Protein AF-A0A5P0JB73-F1 (afdb_monomer)

Structure (mmCIF, N/CA/C/O backbone):
data_AF-A0A5P0JB73-F1
#
_entry.id   AF-A0A5P0JB73-F1
#
loop_
_atom_site.group_PDB
_atom_site.id
_atom_site.type_symbol
_atom_site.label_atom_id
_atom_site.label_alt_id
_atom_site.label_comp_id
_atom_site.label_asym_id
_atom_site.label_entity_id
_atom_site.label_seq_id
_atom_site.pdbx_PDB_ins_code
_atom_site.Cartn_x
_atom_site.Cartn_y
_atom_site.Cartn_z
_atom_site.occupancy
_atom_site.B_iso_or_equiv
_atom_site.auth_seq_id
_atom_site.auth_comp_id
_atom_site.auth_asym_id
_atom_site.auth_atom_id
_atom_site.pdbx_PDB_model_num
ATOM 1 N N . LEU A 1 1 ? -25.262 -27.411 17.913 1.00 50.22 1 LEU A N 1
ATOM 2 C CA . LEU A 1 1 ? -25.757 -27.239 16.527 1.00 50.22 1 LEU A CA 1
ATOM 3 C C . LEU A 1 1 ? -25.374 -28.477 15.727 1.00 50.22 1 LEU A C 1
ATOM 5 O O . LEU A 1 1 ? -24.235 -28.589 15.302 1.00 50.22 1 LEU A O 1
ATOM 9 N N . GLN A 1 2 ? -26.287 -29.441 15.617 1.00 50.28 2 GLN A N 1
ATOM 10 C CA . GLN A 1 2 ? -26.074 -30.705 14.909 1.00 50.28 2 GLN A CA 1
ATOM 11 C C . GLN A 1 2 ? -26.698 -30.536 13.519 1.00 50.28 2 GLN A C 1
ATOM 13 O O . GLN A 1 2 ? -27.914 -30.430 13.383 1.00 50.28 2 GLN A O 1
ATOM 18 N N . GLN A 1 3 ? -25.844 -30.319 12.521 1.00 57.41 3 GLN A N 1
ATOM 19 C CA . GLN A 1 3 ? -26.221 -29.867 11.181 1.00 57.41 3 GLN A CA 1
ATOM 20 C C . GLN A 1 3 ? -26.982 -30.955 10.409 1.00 57.41 3 GLN A C 1
ATOM 22 O O . GLN A 1 3 ? -26.533 -32.092 10.380 1.00 57.41 3 GLN A O 1
ATOM 27 N N . MET A 1 4 ? -28.121 -30.566 9.817 1.00 54.75 4 MET A N 1
ATOM 28 C CA . MET A 1 4 ? -28.746 -30.923 8.518 1.00 54.75 4 MET A CA 1
ATOM 29 C C . MET A 1 4 ? -28.567 -32.312 7.852 1.00 54.75 4 MET A C 1
ATOM 31 O O . MET A 1 4 ? -29.010 -32.480 6.721 1.00 54.75 4 MET A O 1
ATOM 35 N N . VAL A 1 5 ? -28.008 -33.334 8.497 1.00 57.97 5 VAL A N 1
ATOM 36 C CA . VAL A 1 5 ? -27.792 -34.661 7.879 1.00 57.97 5 VAL A CA 1
ATOM 37 C C . VAL A 1 5 ? -29.084 -35.498 7.811 1.00 57.97 5 VAL A C 1
ATOM 39 O O . VAL A 1 5 ? -29.159 -36.457 7.053 1.00 57.97 5 VAL A O 1
ATOM 42 N N . TYR A 1 6 ? -30.137 -35.118 8.542 1.00 55.09 6 TYR A N 1
ATOM 43 C CA . TYR A 1 6 ? -31.377 -35.904 8.654 1.00 55.09 6 TYR A CA 1
ATOM 44 C C . TYR A 1 6 ? -32.419 -35.664 7.548 1.00 55.09 6 TYR A C 1
ATOM 46 O O . TYR A 1 6 ? -33.431 -36.356 7.529 1.00 55.09 6 TYR A O 1
ATOM 54 N N . ASN A 1 7 ? -32.188 -34.719 6.630 1.00 57.50 7 ASN A N 1
ATOM 55 C CA . ASN A 1 7 ? -33.160 -34.340 5.593 1.00 57.50 7 ASN A CA 1
ATOM 56 C C . ASN A 1 7 ? -32.673 -34.653 4.170 1.00 57.50 7 ASN A C 1
ATOM 58 O O . ASN A 1 7 ? -33.026 -33.938 3.233 1.00 57.50 7 ASN A O 1
ATOM 62 N N . LEU A 1 8 ? -31.840 -35.682 3.987 1.00 59.84 8 LEU A N 1
ATOM 63 C CA . LEU A 1 8 ? -31.575 -36.178 2.639 1.00 59.84 8 LEU A CA 1
ATOM 64 C C . LEU A 1 8 ? -32.682 -37.163 2.229 1.00 59.84 8 LEU A C 1
ATOM 66 O O . LEU A 1 8 ? -33.011 -38.058 3.009 1.00 59.84 8 LEU A O 1
ATOM 70 N N . PRO A 1 9 ? -33.265 -37.007 1.027 1.00 60.25 9 PRO A N 1
ATOM 71 C CA . PRO A 1 9 ? -34.213 -37.966 0.475 1.00 60.25 9 PRO A CA 1
ATOM 72 C C . PRO A 1 9 ? -33.630 -39.391 0.482 1.00 60.25 9 PRO A C 1
ATOM 74 O O . PRO A 1 9 ? -32.430 -39.550 0.242 1.00 60.25 9 PRO A O 1
ATOM 77 N N . PRO A 1 10 ? -34.457 -40.428 0.712 1.00 60.25 10 PRO A N 1
ATOM 78 C CA . PRO A 1 10 ? -34.006 -41.816 0.860 1.00 60.25 10 PRO A CA 1
ATOM 79 C C . PRO A 1 10 ? -33.315 -42.398 -0.387 1.00 60.25 10 PRO A C 1
ATOM 81 O O . PRO A 1 10 ? -32.671 -43.439 -0.284 1.00 60.25 10 PRO A O 1
ATOM 84 N N . ASP A 1 11 ? -33.3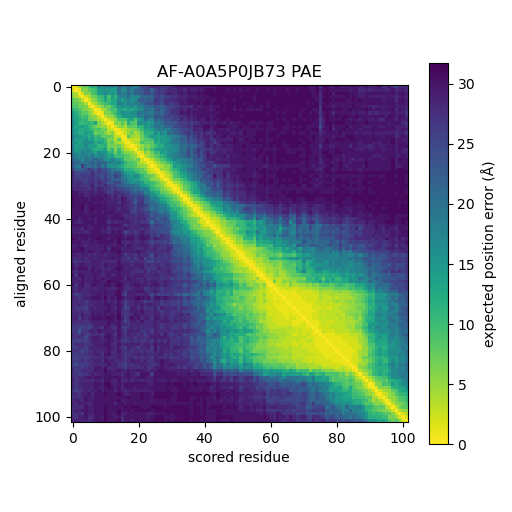93 -41.713 -1.533 1.00 57.44 11 ASP A N 1
ATOM 85 C CA . ASP A 1 11 ? -32.726 -42.091 -2.787 1.00 57.44 11 ASP A CA 1
ATOM 86 C C . ASP A 1 11 ? -31.223 -41.759 -2.826 1.00 57.44 11 ASP A C 1
ATOM 88 O O . ASP A 1 11 ? -30.529 -42.140 -3.768 1.00 57.44 11 ASP A O 1
ATOM 92 N N . ILE A 1 12 ? -30.684 -41.066 -1.816 1.00 60.75 12 ILE A N 1
ATOM 93 C CA . ILE A 1 12 ? -29.242 -40.822 -1.696 1.00 60.75 12 ILE A CA 1
ATOM 94 C C . ILE A 1 12 ? -28.689 -41.760 -0.628 1.00 60.75 12 ILE A C 1
ATOM 96 O O . ILE A 1 12 ? -28.665 -41.456 0.565 1.00 60.75 12 ILE A O 1
ATOM 100 N N . THR A 1 13 ? -28.215 -4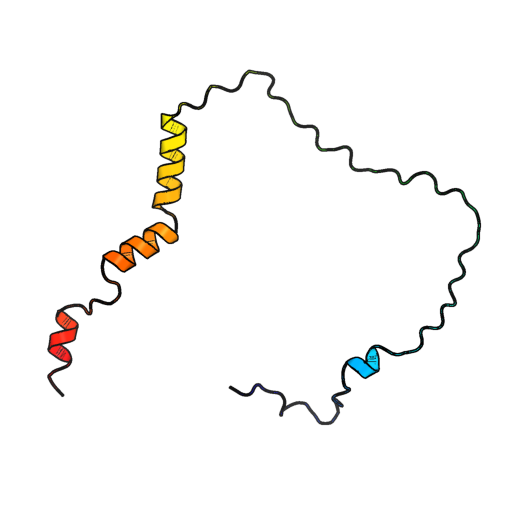2.927 -1.057 1.00 61.25 13 THR A N 1
ATOM 101 C CA . THR A 1 13 ? -27.489 -43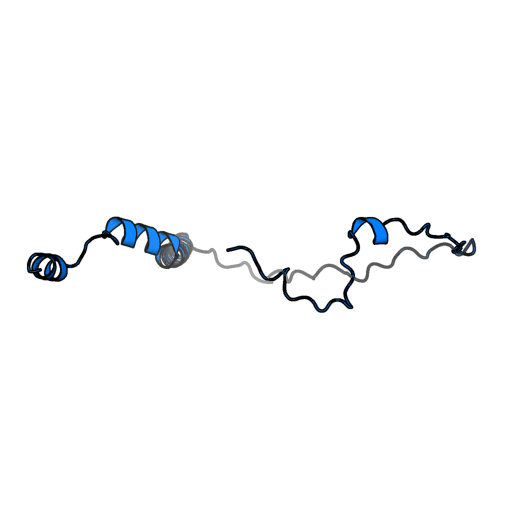.834 -0.168 1.00 61.25 13 THR A CA 1
ATOM 102 C C . THR A 1 13 ? -26.163 -43.189 0.232 1.00 61.25 13 THR A C 1
ATOM 104 O O . THR A 1 13 ? -25.320 -42.911 -0.623 1.00 61.25 13 THR A O 1
ATOM 107 N N . LEU A 1 14 ? -25.958 -42.960 1.531 1.00 62.66 14 LEU A N 1
ATOM 108 C CA . LEU A 1 14 ? -24.689 -42.492 2.096 1.00 62.66 14 LEU A CA 1
ATOM 109 C C . LEU A 1 14 ? -23.628 -43.594 1.973 1.00 62.66 14 LEU A C 1
ATOM 111 O O . LEU A 1 14 ? -23.389 -44.372 2.897 1.00 62.66 14 LEU A O 1
ATOM 115 N N . VAL A 1 15 ? -22.988 -43.672 0.809 1.00 64.62 15 VAL A N 1
ATOM 116 C CA . VAL A 1 15 ? -21.840 -44.552 0.593 1.00 64.62 15 VAL A CA 1
ATOM 117 C C . VAL A 1 15 ? -20.632 -43.932 1.296 1.00 64.62 15 VAL A C 1
ATOM 119 O O . VAL A 1 15 ? -20.290 -42.769 1.077 1.00 64.62 15 VAL A O 1
ATOM 122 N N . LYS A 1 16 ? -19.970 -44.700 2.171 1.00 70.69 16 LYS A N 1
ATOM 123 C CA . LYS A 1 16 ? -18.726 -44.270 2.826 1.00 70.69 16 LYS A CA 1
ATOM 124 C C . LYS A 1 16 ? -17.714 -43.905 1.737 1.00 70.69 16 LYS A C 1
ATOM 126 O O . LYS A 1 16 ? -17.405 -44.745 0.898 1.00 70.69 16 LYS A O 1
ATOM 131 N N . ALA A 1 17 ? -17.163 -42.691 1.779 1.00 62.00 17 ALA A N 1
ATOM 132 C CA . ALA A 1 17 ? -16.265 -42.163 0.743 1.00 62.00 17 ALA A CA 1
ATOM 133 C C . ALA A 1 17 ? -15.090 -43.098 0.388 1.00 62.00 17 ALA A C 1
ATOM 135 O O . ALA A 1 17 ? -14.663 -43.152 -0.760 1.00 62.00 17 ALA A O 1
ATOM 136 N N . SER A 1 18 ? -14.611 -43.900 1.347 1.00 63.25 18 SER A N 1
ATOM 137 C CA . SER A 1 18 ? -13.554 -44.894 1.118 1.00 63.25 18 SER A CA 1
ATOM 138 C C . SER A 1 18 ? -13.946 -46.024 0.155 1.00 63.25 18 SER A C 1
ATOM 140 O O . SER A 1 18 ? -13.065 -46.710 -0.344 1.00 63.25 18 SER A O 1
ATOM 142 N N . SER A 1 19 ? -15.240 -46.233 -0.107 1.00 62.97 19 SER A N 1
ATOM 143 C CA . SER A 1 19 ? -15.736 -47.223 -1.071 1.00 62.97 19 SER A CA 1
ATOM 144 C C . SER A 1 19 ? -15.586 -46.771 -2.527 1.00 62.97 19 SER A C 1
ATOM 146 O O . SER A 1 19 ? -15.575 -47.618 -3.410 1.00 62.97 19 SER A O 1
ATOM 148 N N . LEU A 1 20 ? -15.458 -45.462 -2.777 1.00 60.72 20 LEU A N 1
ATOM 149 C CA . LEU A 1 20 ? -15.191 -44.895 -4.107 1.00 60.72 20 LEU A CA 1
ATOM 150 C C . LEU A 1 20 ? -13.691 -44.832 -4.432 1.00 60.72 20 LEU A C 1
ATOM 152 O O . LEU A 1 20 ? -13.314 -44.559 -5.564 1.00 60.72 20 LEU A O 1
ATOM 156 N N . LEU A 1 21 ? -12.829 -45.041 -3.433 1.00 60.16 21 LEU A N 1
ATOM 157 C CA . LEU A 1 21 ? -11.383 -44.845 -3.557 1.00 60.16 21 LEU A CA 1
ATOM 158 C C . LEU A 1 21 ? -10.619 -46.125 -3.939 1.00 60.16 21 LEU A C 1
ATOM 160 O O . LEU A 1 21 ? -9.414 -46.066 -4.145 1.00 60.16 21 LEU A O 1
ATOM 164 N N . ASN A 1 22 ? -11.306 -47.268 -4.016 1.00 59.75 22 ASN A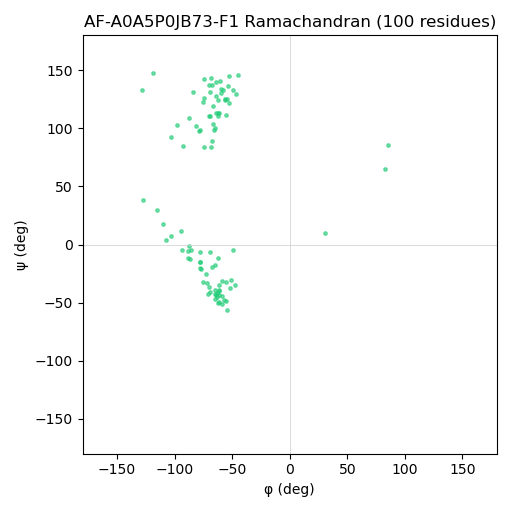 N 1
ATOM 165 C CA . ASN A 1 22 ? -10.706 -48.587 -4.243 1.00 59.75 22 ASN A CA 1
ATOM 166 C C . ASN A 1 22 ? -11.360 -49.328 -5.419 1.00 59.75 22 ASN A C 1
ATOM 168 O O . ASN A 1 22 ? -11.565 -50.540 -5.362 1.00 59.75 22 ASN A O 1
ATOM 172 N N . GLU A 1 23 ? -11.705 -48.620 -6.490 1.00 68.62 23 GLU A N 1
ATOM 173 C CA . GLU A 1 23 ? -11.976 -49.297 -7.756 1.00 68.62 23 GLU A CA 1
ATOM 174 C C . GLU A 1 23 ? -10.624 -49.725 -8.362 1.00 68.62 23 GLU A C 1
ATOM 176 O O . GLU A 1 23 ? -9.744 -48.870 -8.512 1.00 68.62 23 GLU A O 1
ATOM 181 N N . PRO A 1 24 ? -10.388 -51.021 -8.657 1.00 62.62 24 PRO A N 1
ATOM 182 C CA . PRO A 1 24 ? -9.134 -51.464 -9.255 1.00 62.62 24 PRO A CA 1
ATOM 183 C C . PRO A 1 24 ? -9.005 -50.856 -10.656 1.00 62.62 24 PRO A C 1
ATOM 185 O O . PRO A 1 24 ? -9.619 -51.321 -11.613 1.00 62.62 24 PRO A O 1
ATOM 188 N N . GLN A 1 25 ? -8.221 -49.784 -10.764 1.00 61.81 25 GLN A N 1
ATOM 189 C CA . GLN A 1 25 ? -7.893 -49.148 -12.035 1.00 61.81 25 GLN A CA 1
ATOM 190 C C . GLN A 1 25 ? -7.094 -50.148 -12.882 1.00 61.81 25 GLN A C 1
ATOM 192 O O . GLN A 1 25 ? -5.980 -50.531 -12.526 1.00 61.81 25 GLN A O 1
ATOM 197 N N . VAL A 1 26 ? -7.677 -50.615 -13.988 1.00 62.50 26 VAL A N 1
ATOM 198 C CA . VAL A 1 26 ? -6.965 -51.432 -14.976 1.00 62.50 26 VAL A CA 1
ATOM 199 C C . VAL A 1 26 ? -6.178 -50.479 -15.876 1.00 62.50 26 VAL A C 1
ATOM 201 O O . VAL A 1 26 ? -6.741 -49.845 -16.766 1.00 62.50 26 VAL A O 1
ATOM 204 N N . ASP A 1 27 ? -4.872 -50.369 -15.632 1.00 54.72 27 ASP A N 1
ATOM 205 C CA . ASP A 1 27 ? -3.943 -49.567 -16.435 1.00 54.72 27 ASP A CA 1
ATOM 206 C C . ASP A 1 27 ? -3.775 -50.166 -17.847 1.00 54.72 27 ASP A C 1
ATOM 208 O O . ASP A 1 27 ? -2.884 -50.977 -18.097 1.00 54.72 27 ASP A O 1
ATOM 212 N N . THR A 1 28 ? -4.617 -49.775 -18.811 1.00 62.59 28 THR A N 1
ATOM 213 C CA . THR A 1 28 ? -4.443 -50.157 -20.231 1.00 62.59 28 THR A CA 1
ATOM 214 C C . THR A 1 28 ? -3.684 -49.128 -21.070 1.00 62.59 28 THR A C 1
ATOM 216 O O . THR A 1 28 ? -3.652 -49.236 -22.295 1.00 62.59 28 THR A O 1
ATOM 219 N N . SER A 1 29 ? -3.051 -48.121 -20.470 1.00 57.84 29 SER A N 1
ATOM 220 C CA . SER A 1 29 ? -2.255 -47.148 -21.222 1.00 57.84 29 SER A CA 1
ATOM 221 C C . SER A 1 29 ? -0.788 -47.582 -21.280 1.00 57.84 29 SER A C 1
ATOM 223 O O . SER A 1 29 ? 0.047 -47.151 -20.496 1.00 57.84 29 SER A O 1
ATOM 225 N N . THR A 1 30 ? -0.436 -48.440 -22.242 1.00 63.75 30 THR A N 1
ATOM 226 C CA . THR A 1 30 ? 0.966 -48.574 -22.676 1.00 63.75 30 THR A CA 1
ATOM 227 C C . THR A 1 30 ? 1.223 -47.534 -23.772 1.00 63.75 30 THR A C 1
ATOM 229 O O . THR A 1 30 ? 0.693 -47.687 -24.875 1.00 63.75 30 THR A O 1
ATOM 232 N N . PRO A 1 31 ? 1.994 -46.457 -23.529 1.00 61.59 31 PRO A N 1
ATOM 233 C CA . PRO A 1 31 ? 2.284 -45.475 -24.567 1.00 61.59 31 PRO A CA 1
ATOM 234 C C . PRO A 1 31 ? 3.309 -46.048 -25.561 1.00 61.59 31 PRO A C 1
ATOM 236 O O . PRO A 1 31 ? 4.242 -46.743 -25.138 1.00 61.59 31 PRO A O 1
ATOM 239 N N . PRO A 1 32 ? 3.193 -45.762 -26.871 1.00 61.38 32 PRO A N 1
ATOM 240 C CA . PRO A 1 32 ? 4.182 -46.197 -27.850 1.00 61.38 32 PRO A CA 1
ATOM 241 C C . PRO A 1 32 ? 5.568 -45.624 -27.520 1.00 61.38 32 PRO A C 1
ATOM 243 O O . PRO A 1 32 ? 5.728 -44.439 -27.226 1.00 61.38 32 PRO A O 1
ATOM 246 N N . LYS A 1 33 ? 6.585 -46.489 -27.580 1.00 58.84 33 LYS A N 1
ATOM 247 C CA . LYS A 1 33 ? 7.993 -46.110 -27.449 1.00 58.84 33 LYS A CA 1
ATOM 248 C C . LYS A 1 33 ? 8.457 -45.326 -28.680 1.00 58.84 33 LYS A C 1
ATOM 250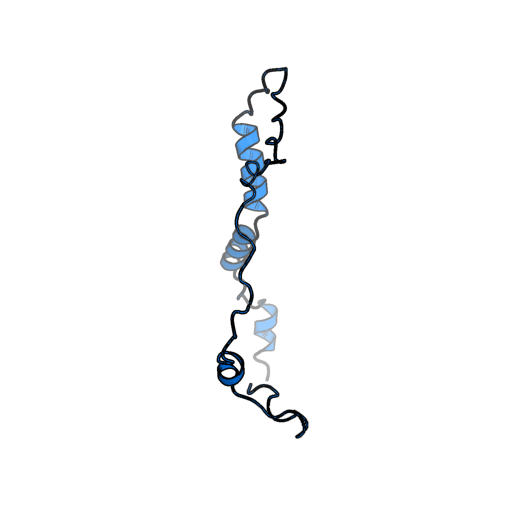 O O . LYS A 1 33 ? 8.267 -45.772 -29.806 1.00 58.84 33 LYS A O 1
ATOM 255 N N . ASN A 1 34 ? 9.208 -44.263 -28.393 1.00 57.38 34 ASN A N 1
ATOM 256 C CA . ASN A 1 34 ? 10.186 -43.580 -29.247 1.00 57.38 34 ASN A CA 1
ATOM 257 C C . ASN A 1 34 ? 9.662 -42.501 -30.209 1.00 57.38 34 ASN A C 1
ATOM 259 O O . ASN A 1 34 ? 9.572 -42.696 -31.415 1.00 57.38 34 ASN A O 1
ATOM 263 N N . ALA A 1 35 ? 9.542 -41.288 -29.678 1.00 65.06 35 ALA A N 1
ATOM 264 C CA . ALA A 1 35 ? 10.194 -40.132 -30.283 1.00 65.06 35 ALA A CA 1
ATOM 265 C C . ALA A 1 35 ? 10.984 -39.442 -29.165 1.00 65.06 35 ALA A C 1
ATOM 267 O O . ALA A 1 35 ? 10.470 -39.299 -28.055 1.00 65.06 35 ALA A O 1
ATOM 268 N N . VAL A 1 36 ? 12.248 -39.090 -29.416 1.00 68.31 36 VAL A N 1
ATOM 269 C CA . VAL A 1 36 ? 13.047 -38.298 -28.469 1.00 68.31 36 VAL A CA 1
ATOM 270 C C . VAL A 1 36 ? 12.232 -37.044 -28.134 1.00 68.31 36 VAL A C 1
ATOM 272 O O . VAL A 1 36 ? 11.865 -36.330 -29.069 1.00 68.31 36 VAL A O 1
ATOM 275 N N . PRO A 1 37 ? 11.894 -36.781 -26.857 1.00 62.78 37 PRO A N 1
ATOM 276 C CA . PRO A 1 37 ? 11.194 -35.561 -26.501 1.00 62.78 37 PRO A CA 1
ATOM 277 C C . PRO A 1 37 ? 12.107 -34.397 -26.856 1.00 62.78 37 PRO A C 1
ATOM 279 O O . PRO A 1 37 ? 13.183 -34.246 -26.273 1.00 62.78 37 PRO A O 1
ATOM 282 N N . ASP A 1 38 ? 11.701 -33.599 -27.838 1.00 67.62 38 ASP A N 1
ATOM 283 C CA . ASP A 1 38 ? 12.345 -32.322 -28.095 1.00 67.62 38 ASP A CA 1
ATOM 284 C C . ASP A 1 38 ? 12.278 -31.538 -26.778 1.00 67.62 38 ASP A C 1
ATOM 286 O O . ASP A 1 38 ? 11.209 -31.461 -26.158 1.00 67.62 38 ASP A O 1
ATOM 290 N N . ALA A 1 39 ? 13.430 -31.084 -26.275 1.00 72.31 39 ALA A N 1
ATOM 291 C CA . ALA A 1 39 ? 13.538 -30.579 -24.909 1.00 72.31 39 ALA A CA 1
ATOM 292 C C . ALA A 1 39 ? 12.417 -29.557 -24.628 1.00 72.31 39 ALA A C 1
ATOM 294 O O . ALA A 1 39 ? 12.191 -28.674 -25.466 1.00 72.31 39 ALA A O 1
ATOM 295 N N . PRO A 1 40 ? 11.703 -29.653 -23.486 1.00 73.81 40 PRO A N 1
ATOM 296 C CA . PRO A 1 40 ? 10.520 -28.845 -23.220 1.00 73.81 40 PRO A CA 1
ATOM 297 C C . PRO A 1 40 ? 10.871 -27.367 -23.354 1.00 73.81 40 PRO A C 1
ATOM 299 O O . PRO A 1 40 ? 11.658 -26.801 -22.590 1.00 73.81 40 PRO A O 1
ATOM 302 N N . ARG A 1 41 ? 10.326 -26.741 -24.397 1.00 74.31 41 ARG A N 1
ATOM 303 C CA . ARG A 1 41 ? 10.717 -25.392 -24.781 1.00 74.31 41 ARG A CA 1
ATOM 304 C C . ARG A 1 41 ? 10.034 -24.417 -23.840 1.00 74.31 41 ARG A C 1
ATOM 306 O O . ARG A 1 41 ? 8.869 -24.099 -24.026 1.00 74.31 41 ARG A O 1
ATOM 313 N N . ASN A 1 42 ? 10.759 -23.959 -22.822 1.00 76.06 42 ASN A N 1
ATOM 314 C CA . ASN A 1 42 ? 10.248 -22.999 -21.848 1.00 76.06 42 ASN A CA 1
ATOM 315 C C . ASN A 1 42 ? 9.887 -21.659 -22.540 1.00 76.06 42 ASN A C 1
ATOM 317 O O . ASN A 1 42 ? 10.802 -20.943 -22.983 1.00 76.06 42 ASN A O 1
ATOM 321 N N . PRO A 1 43 ? 8.588 -21.296 -22.639 1.00 77.56 43 PRO A N 1
ATOM 322 C CA . PRO A 1 43 ? 8.156 -20.037 -23.240 1.00 77.56 43 PRO A CA 1
ATOM 323 C C . PRO A 1 43 ? 8.349 -18.851 -22.286 1.00 77.56 43 PRO A C 1
ATOM 325 O O . PRO A 1 43 ? 8.357 -17.704 -22.731 1.00 77.56 43 PRO A O 1
ATOM 328 N N . PHE A 1 44 ? 8.560 -19.105 -20.990 1.00 77.44 44 PHE A N 1
ATOM 329 C CA . PHE A 1 44 ? 8.867 -18.081 -20.004 1.00 77.44 44 PHE A CA 1
ATOM 330 C C . PHE A 1 44 ? 10.307 -17.614 -20.192 1.00 77.44 44 PHE A C 1
ATOM 332 O O . PHE A 1 44 ? 11.254 -18.043 -19.533 1.00 77.44 44 PHE A O 1
ATOM 339 N N . ARG A 1 45 ? 10.475 -16.679 -21.121 1.00 73.69 45 ARG A N 1
ATOM 340 C CA . ARG A 1 45 ? 11.576 -15.726 -21.059 1.00 73.69 45 ARG A CA 1
ATOM 341 C C . ARG A 1 45 ? 11.237 -14.823 -19.871 1.00 73.69 45 ARG A C 1
ATOM 343 O O . ARG A 1 45 ? 10.237 -14.115 -19.939 1.00 73.69 45 ARG A O 1
ATOM 350 N N . GLY A 1 46 ? 11.989 -14.917 -18.771 1.00 75.06 46 GLY A N 1
ATOM 351 C CA . GLY A 1 46 ? 11.743 -14.111 -17.568 1.00 75.06 46 GLY A CA 1
ATOM 352 C C . GLY A 1 46 ? 11.465 -12.642 -17.907 1.00 75.06 46 GLY A C 1
ATOM 353 O O . GLY A 1 46 ? 12.005 -12.115 -18.885 1.00 75.06 46 GLY A O 1
ATOM 354 N N . VAL A 1 47 ? 10.590 -11.991 -17.134 1.00 75.44 47 VAL A N 1
ATOM 355 C CA . VAL A 1 47 ? 10.211 -10.594 -17.384 1.00 75.44 47 VAL A CA 1
ATOM 356 C C . VAL A 1 47 ? 11.463 -9.723 -17.448 1.00 75.44 47 VAL A C 1
ATOM 358 O O . VAL A 1 47 ? 12.305 -9.739 -16.549 1.00 75.44 47 VAL A O 1
ATOM 361 N N . LYS A 1 48 ? 11.618 -8.981 -18.547 1.00 75.69 48 LYS A N 1
ATOM 362 C CA . LYS A 1 48 ? 12.733 -8.047 -18.699 1.00 75.69 48 LYS A CA 1
ATOM 363 C C . LYS A 1 48 ? 12.533 -6.939 -17.672 1.00 75.69 48 LYS A C 1
ATOM 365 O O . LYS A 1 48 ? 11.681 -6.077 -17.859 1.00 75.69 48 LYS A O 1
ATOM 370 N N . LEU A 1 49 ? 13.299 -6.975 -16.584 1.00 80.06 49 LEU A N 1
ATOM 371 C CA . LEU A 1 49 ? 13.333 -5.878 -15.625 1.00 80.06 49 LEU A CA 1
ATOM 372 C C . LEU A 1 49 ? 13.840 -4.634 -16.357 1.00 80.06 49 LEU A C 1
ATOM 374 O O . LEU A 1 49 ? 14.990 -4.585 -16.806 1.00 80.06 49 LEU A O 1
ATOM 378 N N . CYS A 1 50 ? 12.968 -3.639 -16.506 1.00 78.56 50 CYS A N 1
ATOM 379 C CA . CYS A 1 50 ? 13.342 -2.335 -17.028 1.00 78.56 50 CYS A CA 1
ATOM 380 C C . CYS A 1 50 ? 14.292 -1.680 -16.027 1.00 78.56 50 CYS A C 1
ATOM 382 O O . CYS A 1 50 ? 13.860 -1.122 -15.020 1.00 78.56 50 CYS A O 1
ATOM 384 N N . LYS A 1 51 ? 15.599 -1.764 -16.291 1.00 80.38 51 LYS A N 1
ATOM 385 C CA . LYS A 1 51 ? 16.580 -1.009 -15.515 1.00 80.38 51 LYS A CA 1
ATOM 386 C C . LYS A 1 51 ? 16.324 0.481 -15.757 1.00 80.38 51 LYS A C 1
ATOM 388 O O . LYS A 1 51 ? 16.251 0.889 -16.922 1.00 80.38 51 LYS A O 1
ATOM 393 N N . PRO A 1 52 ? 16.170 1.294 -14.704 1.00 83.12 52 PRO A N 1
ATOM 394 C CA . PRO A 1 52 ? 16.009 2.726 -14.880 1.00 83.12 52 PRO A CA 1
ATOM 395 C C . PRO A 1 52 ? 17.249 3.279 -15.596 1.00 83.12 52 PRO A C 1
ATOM 397 O O . PRO A 1 52 ? 18.382 2.984 -15.223 1.00 83.12 52 PRO A O 1
ATOM 400 N N . LYS A 1 53 ? 17.038 4.060 -16.665 1.00 85.56 53 LYS A N 1
ATOM 401 C CA . LYS A 1 53 ? 18.128 4.683 -17.445 1.00 85.56 53 LYS A CA 1
ATOM 402 C C . LYS A 1 53 ? 18.883 5.755 -16.653 1.00 85.56 53 LYS A C 1
ATOM 404 O O . LYS A 1 53 ? 19.978 6.142 -17.044 1.00 85.56 53 LYS A O 1
ATOM 409 N N . LYS A 1 54 ? 18.269 6.267 -15.586 1.00 86.38 54 LYS A N 1
ATOM 410 C CA . LYS A 1 54 ? 18.806 7.301 -14.702 1.00 86.38 54 LYS A CA 1
ATOM 411 C C . LYS A 1 54 ? 18.925 6.743 -13.282 1.00 86.38 54 LYS A C 1
ATOM 413 O O . LYS A 1 54 ? 18.091 5.912 -12.913 1.00 86.38 54 LYS A O 1
ATOM 418 N N . PRO A 1 55 ? 19.922 7.184 -12.497 1.00 85.44 55 PRO A N 1
ATOM 419 C CA . PRO A 1 55 ? 19.988 6.848 -11.081 1.00 85.44 55 PRO A CA 1
ATOM 420 C C . PRO A 1 55 ? 18.712 7.331 -10.385 1.00 85.44 55 PRO A C 1
ATOM 422 O O . PRO A 1 55 ? 18.245 8.441 -10.636 1.00 85.44 55 PRO A O 1
ATOM 425 N N . ILE A 1 56 ? 18.125 6.458 -9.568 1.00 83.56 56 ILE A N 1
ATOM 426 C CA . ILE A 1 56 ? 16.940 6.776 -8.768 1.00 83.56 56 ILE A CA 1
ATOM 427 C C . ILE A 1 56 ? 17.363 7.798 -7.711 1.00 83.56 56 ILE A C 1
ATOM 429 O O . ILE A 1 56 ? 18.441 7.668 -7.126 1.00 83.56 56 ILE A O 1
ATOM 433 N N . GLU A 1 57 ? 16.536 8.814 -7.481 1.00 82.88 57 GLU A N 1
ATOM 434 C CA . GLU A 1 57 ? 16.792 9.791 -6.425 1.00 82.88 57 GLU A CA 1
ATOM 435 C C . GLU A 1 57 ? 16.828 9.098 -5.054 1.00 82.88 57 GLU A C 1
ATOM 437 O O . GLU A 1 57 ? 16.043 8.176 -4.805 1.00 82.88 57 GLU A O 1
ATOM 442 N N . PRO A 1 58 ? 17.742 9.500 -4.155 1.00 84.75 58 PRO A N 1
ATOM 443 C CA . PRO A 1 58 ? 17.822 8.893 -2.840 1.00 84.75 58 PRO A CA 1
ATOM 444 C C . PRO A 1 58 ? 16.515 9.145 -2.085 1.00 84.75 58 PRO A C 1
ATOM 446 O O . PRO A 1 58 ? 16.093 10.286 -1.898 1.00 84.75 58 PRO A O 1
ATOM 449 N N . VAL A 1 59 ? 15.879 8.074 -1.617 1.00 82.31 59 VAL A N 1
ATOM 450 C CA . VAL A 1 59 ? 14.754 8.202 -0.691 1.00 82.31 59 VAL A CA 1
ATOM 451 C C . VAL A 1 59 ? 15.319 8.687 0.639 1.00 82.31 59 VAL A C 1
ATOM 453 O O . VAL A 1 59 ? 16.049 7.967 1.319 1.00 82.31 59 VAL A O 1
ATOM 456 N N . TYR A 1 60 ? 15.009 9.929 1.002 1.00 87.31 60 TYR A N 1
ATOM 457 C CA . TYR A 1 60 ? 15.413 10.494 2.284 1.00 87.31 60 TYR A CA 1
ATOM 458 C C . TYR A 1 60 ? 14.758 9.727 3.435 1.00 87.31 60 TYR A C 1
ATOM 460 O O . TYR A 1 60 ? 13.568 9.408 3.377 1.00 87.31 60 TYR A O 1
ATOM 468 N N . ALA A 1 61 ? 15.516 9.490 4.510 1.00 88.44 61 ALA A N 1
ATOM 469 C CA . ALA A 1 61 ? 15.040 8.768 5.691 1.00 88.44 61 ALA A CA 1
ATOM 470 C C . ALA A 1 61 ? 13.723 9.349 6.239 1.00 88.44 61 ALA A C 1
ATOM 472 O O . ALA A 1 61 ? 12.826 8.595 6.599 1.00 88.44 61 ALA A O 1
ATOM 473 N N . ASN A 1 62 ? 13.564 10.675 6.199 1.00 91.56 62 ASN A N 1
ATOM 474 C CA . ASN A 1 62 ? 12.333 11.352 6.614 1.00 91.56 62 ASN A CA 1
ATOM 475 C C . ASN A 1 62 ? 11.110 10.857 5.831 1.00 91.56 62 ASN A C 1
ATOM 477 O O . ASN A 1 62 ? 10.120 10.476 6.441 1.00 91.56 62 ASN A O 1
ATOM 481 N N . ARG A 1 63 ? 11.198 10.770 4.494 1.00 87.75 63 ARG A N 1
ATOM 482 C CA . ARG A 1 63 ? 10.098 10.271 3.650 1.00 87.75 63 ARG A CA 1
ATOM 483 C C . ARG A 1 63 ? 9.784 8.806 3.916 1.00 87.75 63 ARG A C 1
ATOM 485 O O . ARG A 1 63 ? 8.620 8.423 3.928 1.00 87.75 63 ARG A O 1
ATOM 492 N N . PHE A 1 64 ? 10.814 7.995 4.141 1.00 89.31 64 PHE A N 1
ATOM 493 C CA . PHE A 1 64 ? 10.635 6.589 4.490 1.00 89.31 64 PHE A CA 1
ATOM 494 C C . PHE A 1 64 ? 9.866 6.436 5.809 1.00 89.31 64 PHE A C 1
ATOM 496 O O . PHE A 1 64 ? 8.875 5.709 5.865 1.00 89.31 64 PHE A O 1
ATOM 503 N N . PHE A 1 65 ? 10.281 7.158 6.853 1.00 94.44 65 PHE A N 1
ATOM 504 C CA . PHE A 1 65 ? 9.624 7.101 8.157 1.00 94.44 65 PHE A CA 1
ATOM 505 C C . PHE A 1 65 ? 8.233 7.744 8.158 1.00 94.44 65 PHE A C 1
ATOM 507 O O . PHE A 1 65 ? 7.344 7.193 8.797 1.00 94.44 65 PHE A O 1
ATOM 514 N N . GLU A 1 66 ? 8.013 8.835 7.418 1.00 93.19 66 GLU A N 1
ATOM 515 C CA . GLU A 1 66 ? 6.682 9.429 7.210 1.00 93.19 66 GLU A CA 1
ATOM 516 C C . GLU A 1 66 ? 5.698 8.383 6.676 1.00 93.19 66 GLU A C 1
ATOM 518 O O . GLU A 1 66 ? 4.698 8.090 7.332 1.00 93.19 66 GLU A O 1
ATOM 523 N N . VAL A 1 67 ? 6.027 7.749 5.544 1.00 92.75 67 VAL A N 1
ATOM 524 C CA . VAL A 1 67 ? 5.154 6.760 4.890 1.00 92.75 67 VAL A CA 1
ATOM 525 C C . VAL A 1 67 ? 4.895 5.553 5.793 1.00 92.75 67 VAL A C 1
ATOM 527 O O . VAL A 1 67 ? 3.759 5.090 5.906 1.00 92.75 67 VAL A O 1
ATOM 530 N N . LEU A 1 68 ? 5.930 5.043 6.468 1.00 93.56 68 LEU A N 1
ATOM 531 C CA . LEU A 1 68 ? 5.761 3.935 7.410 1.00 93.56 68 LEU A CA 1
ATOM 532 C C . LEU A 1 68 ? 4.883 4.321 8.602 1.00 93.56 68 LEU A C 1
ATOM 534 O O . LEU A 1 68 ? 4.018 3.541 8.997 1.00 93.56 68 LEU A O 1
ATOM 538 N N . SER A 1 69 ? 5.090 5.508 9.172 1.00 92.88 69 SER A N 1
ATOM 539 C CA . SER A 1 69 ? 4.315 5.980 10.320 1.00 92.88 69 SER A CA 1
ATOM 540 C C . SER A 1 69 ? 2.833 6.133 9.972 1.00 92.88 69 SER A C 1
ATOM 542 O O . SER A 1 69 ? 1.982 5.678 10.735 1.00 92.88 69 SER A O 1
ATOM 544 N N . GLU A 1 70 ? 2.522 6.667 8.786 1.00 92.62 70 GLU A N 1
ATOM 545 C CA . GLU A 1 70 ? 1.154 6.809 8.290 1.00 92.62 70 GLU A CA 1
ATOM 546 C C . GLU A 1 70 ? 0.488 5.436 8.138 1.00 92.62 70 GLU A C 1
ATOM 548 O O . GLU A 1 70 ? -0.576 5.195 8.715 1.00 92.62 70 GLU A O 1
ATOM 553 N N . SER A 1 71 ? 1.158 4.497 7.462 1.00 94.56 71 SER A N 1
ATOM 554 C CA . SER A 1 71 ? 0.631 3.146 7.250 1.00 94.56 71 SER A CA 1
ATOM 555 C C . SER A 1 71 ? 0.403 2.384 8.559 1.00 94.56 71 SER A C 1
ATOM 557 O O . SER A 1 71 ? -0.598 1.677 8.686 1.00 94.56 71 SER A O 1
ATOM 559 N N . ILE A 1 72 ? 1.302 2.519 9.540 1.00 93.62 72 ILE A N 1
ATOM 560 C CA . ILE A 1 72 ? 1.153 1.867 10.847 1.00 93.62 72 ILE A CA 1
ATOM 561 C C . ILE A 1 72 ? 0.019 2.521 11.641 1.00 93.62 72 ILE A C 1
ATOM 563 O O . ILE A 1 72 ? -0.796 1.805 12.221 1.00 93.62 72 ILE A O 1
ATOM 567 N N . SER A 1 73 ? -0.084 3.852 11.640 1.00 90.50 73 SER A N 1
ATOM 568 C CA . SER A 1 73 ? -1.116 4.580 12.394 1.00 90.50 73 SER A CA 1
ATOM 569 C C . SER A 1 73 ? -2.544 4.229 11.960 1.00 90.50 73 SER A C 1
ATOM 571 O O . SER A 1 73 ? -3.434 4.124 12.799 1.00 90.50 73 SER A O 1
ATOM 573 N N . GLN A 1 74 ? -2.749 3.974 10.664 1.00 89.75 74 GLN A N 1
ATOM 574 C CA . GLN A 1 74 ? -4.039 3.575 10.092 1.00 89.75 74 GLN A CA 1
ATOM 575 C C . GLN A 1 74 ? -4.267 2.056 10.128 1.00 89.75 74 GLN A C 1
ATOM 577 O O . GLN A 1 74 ? -5.308 1.566 9.687 1.00 89.75 74 GLN A O 1
ATOM 582 N N . SER A 1 75 ? -3.303 1.284 10.635 1.00 93.88 75 SER A N 1
ATOM 583 C CA . SER A 1 75 ? -3.432 -0.167 10.699 1.00 93.88 75 SER A CA 1
ATOM 584 C C . SER A 1 75 ? -4.509 -0.585 11.702 1.00 93.88 75 SER A C 1
ATOM 586 O O . SER A 1 75 ? -4.645 -0.029 12.795 1.00 93.88 75 SER A O 1
ATOM 588 N N . THR A 1 76 ? -5.244 -1.643 11.360 1.00 92.31 76 THR A N 1
ATOM 589 C CA . THR A 1 76 ? -6.273 -2.229 12.230 1.00 92.31 76 THR A CA 1
ATOM 590 C C . THR A 1 76 ? -5.723 -2.617 13.603 1.00 92.31 76 THR A C 1
ATOM 592 O O . THR A 1 76 ? -6.442 -2.520 14.591 1.00 92.31 76 THR A O 1
ATOM 595 N N . LEU A 1 77 ? -4.448 -3.018 13.684 1.00 93.38 77 LEU A N 1
ATOM 596 C CA . LEU A 1 77 ? -3.796 -3.374 14.945 1.00 93.38 77 LEU A CA 1
ATOM 597 C C . LEU A 1 77 ? -3.670 -2.173 15.886 1.00 93.38 77 LEU A C 1
ATOM 599 O O . LEU A 1 77 ? -4.021 -2.288 17.058 1.00 93.38 77 LEU A O 1
ATOM 603 N N . ILE A 1 78 ? -3.206 -1.023 15.387 1.00 93.38 78 ILE A N 1
ATOM 604 C CA . ILE A 1 78 ? -3.088 0.191 16.207 1.00 93.38 78 ILE A CA 1
ATOM 605 C C . ILE A 1 78 ? -4.464 0.653 16.680 1.00 93.38 78 ILE A C 1
ATOM 607 O O . ILE A 1 78 ? -4.640 0.909 17.869 1.00 93.38 78 ILE A O 1
ATOM 611 N N . VAL A 1 79 ? -5.453 0.671 15.785 1.00 89.50 79 VAL A N 1
ATOM 612 C CA . VAL A 1 79 ? -6.839 1.020 16.126 1.00 89.50 79 VAL A CA 1
ATOM 613 C C . VAL A 1 79 ? -7.400 0.071 17.191 1.00 89.50 79 VAL A C 1
ATOM 615 O O . VAL A 1 79 ? -7.987 0.518 18.175 1.00 89.50 79 VAL A O 1
ATOM 618 N N . TYR A 1 80 ? -7.170 -1.236 17.049 1.00 91.31 80 TYR A N 1
ATOM 619 C CA . TYR A 1 80 ? -7.569 -2.243 18.032 1.00 91.31 80 TYR A CA 1
ATOM 620 C C . TYR A 1 80 ? -6.946 -1.977 19.410 1.00 91.31 80 TYR A C 1
ATOM 622 O O . TYR A 1 80 ? -7.661 -1.911 20.410 1.00 91.31 80 TYR A O 1
ATOM 630 N N . PHE A 1 81 ? -5.627 -1.775 19.478 1.00 91.69 81 PHE A N 1
ATOM 631 C CA . PHE A 1 81 ? -4.940 -1.515 20.745 1.00 91.69 81 PHE A CA 1
ATOM 632 C C . PHE A 1 81 ? -5.369 -0.199 21.385 1.00 91.69 81 PHE A C 1
ATOM 634 O O . PHE A 1 81 ? -5.602 -0.162 22.595 1.00 91.69 81 PHE A O 1
ATOM 641 N N . GLN A 1 82 ? -5.499 0.863 20.587 1.00 89.94 82 GLN A N 1
ATOM 642 C CA . GLN A 1 82 ? -5.982 2.159 21.048 1.00 89.94 82 GLN A CA 1
ATOM 643 C C . GLN A 1 82 ? -7.341 2.002 21.713 1.00 89.94 82 GLN A C 1
ATOM 645 O O . GLN A 1 82 ? -7.554 2.478 22.826 1.00 89.94 82 GLN A O 1
ATOM 650 N N . HIS A 1 83 ? -8.255 1.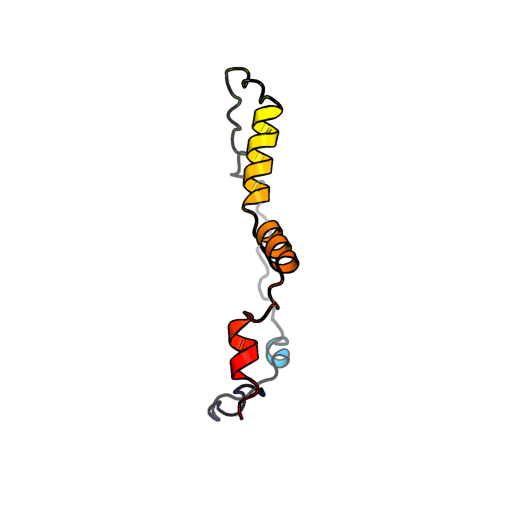307 21.053 1.00 89.12 83 HIS A N 1
ATOM 651 C CA . HIS A 1 83 ? -9.576 1.138 21.600 1.00 89.12 83 HIS A CA 1
ATOM 652 C C . HIS A 1 83 ? -9.630 0.191 22.813 1.00 89.12 83 HIS A C 1
ATOM 654 O O . HIS A 1 83 ? -10.406 0.420 23.744 1.00 89.12 83 HIS A O 1
ATOM 660 N N . GLN A 1 84 ? -8.779 -0.838 22.855 1.00 88.00 84 GLN A N 1
A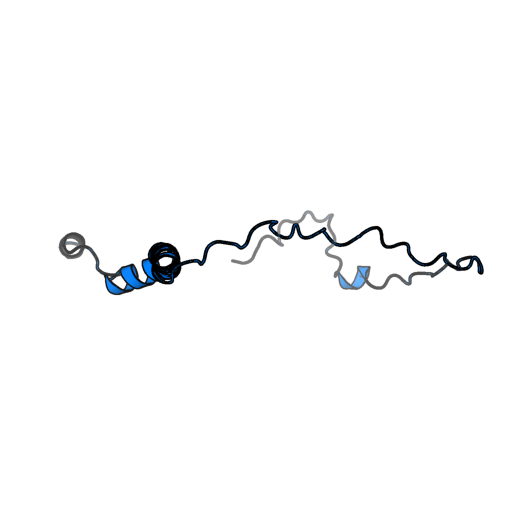TOM 661 C CA . GLN A 1 84 ? -8.627 -1.679 24.041 1.00 88.00 84 GLN A CA 1
ATOM 662 C C . GLN A 1 84 ? -8.145 -0.855 25.247 1.00 88.00 84 GLN A C 1
ATOM 664 O O . GLN A 1 84 ? -8.678 -1.0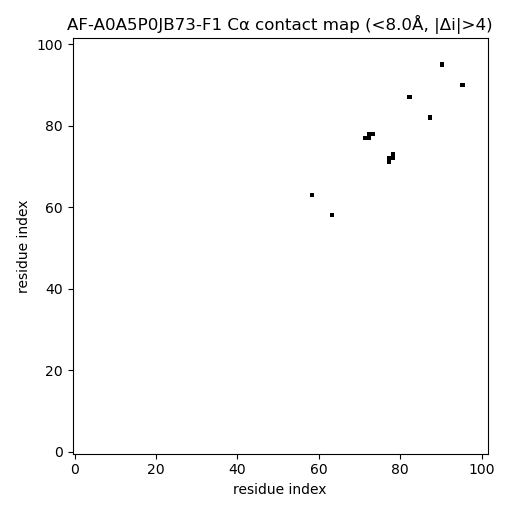13 26.345 1.00 88.00 84 GLN A O 1
ATOM 669 N N . TRP A 1 85 ? -7.213 0.081 25.038 1.00 86.88 85 TRP A N 1
ATOM 670 C CA . TRP A 1 85 ? -6.747 1.027 26.061 1.00 86.88 85 TRP A CA 1
ATOM 671 C C . TRP A 1 85 ? -7.797 2.068 26.457 1.00 86.88 85 TRP A C 1
ATOM 673 O O . TRP A 1 85 ? -7.959 2.366 27.639 1.00 86.88 85 TRP A O 1
ATOM 683 N N . GLN A 1 86 ? -8.544 2.598 25.489 1.00 85.31 86 GLN A N 1
ATOM 684 C CA . GLN A 1 86 ? -9.657 3.526 25.728 1.00 85.31 86 GLN A CA 1
ATOM 685 C C . GLN A 1 86 ? -10.860 2.841 26.394 1.00 85.31 86 GLN A C 1
ATOM 687 O O . GLN A 1 86 ? -11.785 3.508 26.856 1.00 85.31 86 GLN A O 1
ATOM 692 N N . GLY A 1 87 ? -10.804 1.517 26.538 1.00 83.31 87 GLY A N 1
ATOM 693 C CA . GLY A 1 87 ? -11.714 0.752 27.363 1.00 83.31 87 GLY A CA 1
ATOM 694 C C . GLY A 1 87 ? -13.015 0.455 26.642 1.00 83.31 87 GLY A C 1
ATOM 695 O O . GLY A 1 87 ? -14.079 0.843 27.110 1.00 83.31 87 GLY A O 1
ATOM 696 N N . TRP A 1 88 ? -12.941 -0.334 25.571 1.00 71.81 88 TRP A N 1
ATOM 697 C CA . TRP A 1 88 ? -14.082 -0.957 24.882 1.00 71.81 88 TRP A CA 1
ATOM 698 C C . TRP A 1 88 ? -15.101 -1.710 25.770 1.00 71.81 88 TRP A C 1
ATOM 700 O O . TRP A 1 88 ? -16.138 -2.138 25.277 1.00 71.81 88 TRP A O 1
ATOM 710 N N . GLY A 1 89 ? -14.848 -1.846 27.076 1.00 62.22 89 GLY A N 1
ATOM 711 C CA . GLY A 1 89 ? -15.798 -2.349 28.073 1.00 62.22 89 GLY A CA 1
ATOM 712 C C . GLY A 1 89 ? -16.374 -1.295 29.030 1.00 62.22 89 GLY A C 1
ATOM 713 O O . GLY A 1 89 ? -17.089 -1.662 29.962 1.00 62.22 89 GLY A O 1
ATOM 714 N N . LYS A 1 90 ? -16.072 0.002 28.877 1.00 64.50 90 LYS A N 1
ATOM 715 C CA . LYS A 1 90 ? -16.652 1.045 29.733 1.00 64.50 90 LYS A CA 1
ATOM 716 C C . LYS A 1 90 ? -18.069 1.344 29.249 1.00 64.50 90 LYS A C 1
ATOM 718 O O . LYS A 1 90 ? -18.263 2.102 28.306 1.00 64.50 90 LYS A O 1
ATOM 723 N N . GLN A 1 91 ? -19.059 0.735 29.907 1.00 61.97 91 GLN A N 1
ATOM 724 C CA . GLN A 1 91 ? -20.456 1.167 29.818 1.00 61.97 91 GLN A CA 1
ATOM 725 C C . GLN A 1 91 ? -20.499 2.696 29.980 1.00 61.97 91 GLN A C 1
ATOM 727 O O . GLN A 1 91 ? -19.890 3.194 30.940 1.00 61.97 91 GLN A O 1
ATOM 732 N N . PRO A 1 92 ? -21.171 3.442 29.081 1.00 66.12 92 PRO A N 1
ATOM 733 C CA . PRO A 1 92 ? -21.351 4.872 29.280 1.00 66.12 92 PRO A CA 1
ATOM 734 C C . PRO A 1 92 ? -21.975 5.075 30.662 1.00 66.12 92 PRO A C 1
ATOM 736 O O . PRO A 1 92 ? -22.871 4.328 31.045 1.00 66.12 92 PRO A O 1
ATOM 739 N N . GLU A 1 93 ? -21.491 6.053 31.430 1.00 61.69 93 GLU A N 1
ATOM 740 C CA . GLU A 1 93 ? -21.984 6.349 32.787 1.00 61.69 93 GLU A CA 1
ATOM 741 C C . GLU A 1 93 ? -23.527 6.415 32.824 1.00 61.69 93 GLU A C 1
ATOM 743 O O . GLU A 1 93 ? -24.162 5.913 33.746 1.00 61.69 93 GLU A O 1
ATOM 748 N N . ALA A 1 94 ? -24.131 6.916 31.739 1.00 60.66 94 ALA A N 1
ATOM 749 C CA . ALA A 1 94 ? -25.573 6.972 31.513 1.00 60.66 94 ALA A CA 1
ATOM 750 C C . ALA A 1 94 ? -26.293 5.604 31.534 1.00 60.66 94 ALA A C 1
ATOM 752 O O . ALA A 1 94 ? -27.444 5.529 31.952 1.00 60.66 94 ALA A O 1
ATOM 753 N N . ALA A 1 95 ? -25.641 4.513 31.125 1.00 60.38 95 ALA A N 1
ATOM 754 C CA . ALA A 1 95 ? -26.220 3.169 31.159 1.00 60.38 95 ALA A CA 1
ATOM 755 C C . ALA A 1 95 ? -26.200 2.543 32.564 1.00 60.38 95 ALA A C 1
ATOM 757 O O . ALA A 1 95 ? -26.998 1.651 32.848 1.00 60.38 95 ALA A O 1
ATOM 758 N N . LYS A 1 96 ? -25.340 3.027 33.472 1.00 58.69 96 LYS A N 1
ATOM 759 C CA . LYS A 1 96 ? -25.271 2.529 34.856 1.00 58.69 96 LYS A CA 1
ATOM 760 C C . LYS A 1 96 ? -26.440 3.025 35.708 1.00 58.69 96 LYS A C 1
ATOM 762 O O . LYS A 1 96 ? -26.910 2.289 36.568 1.00 58.69 96 LYS A O 1
ATOM 767 N N . PHE A 1 97 ? -26.947 4.230 35.440 1.00 60.59 97 PHE A N 1
ATOM 768 C CA . PHE A 1 97 ? -28.080 4.798 36.181 1.00 60.59 97 PHE A CA 1
ATOM 769 C C . PHE A 1 97 ? -29.427 4.136 35.843 1.00 60.59 97 PHE A C 1
ATOM 771 O O . PHE A 1 97 ? -30.306 4.093 36.698 1.00 60.59 97 PHE A O 1
ATOM 778 N N . ASN A 1 98 ? -29.576 3.550 34.650 1.00 59.75 98 ASN A N 1
ATOM 779 C CA . ASN A 1 98 ? -30.820 2.886 34.232 1.00 59.75 98 ASN A CA 1
ATOM 780 C C . ASN A 1 98 ? -30.904 1.398 34.623 1.00 59.75 98 ASN A C 1
ATOM 782 O O . ASN A 1 98 ? -31.972 0.804 34.522 1.00 59.75 98 ASN A O 1
ATOM 786 N N . ALA A 1 99 ? -29.806 0.783 35.075 1.00 58.84 99 ALA A N 1
ATOM 787 C CA . ALA A 1 99 ? -29.767 -0.637 35.445 1.00 58.84 99 ALA A CA 1
ATOM 788 C C . ALA A 1 99 ? -30.151 -0.915 36.914 1.00 58.84 99 ALA A C 1
ATOM 790 O O . ALA A 1 99 ? -30.258 -2.073 37.300 1.00 58.84 99 ALA A O 1
ATOM 791 N N . SER A 1 100 ? -30.358 0.127 37.730 1.00 59.78 100 SER A N 1
ATOM 792 C CA . SER A 1 100 ? -30.701 0.013 39.159 1.00 59.78 100 SER A CA 1
ATOM 793 C C . SER A 1 100 ? -32.186 0.276 39.463 1.00 59.78 100 SER A C 1
ATOM 795 O O . SER A 1 100 ? -32.551 0.390 40.631 1.00 59.78 100 SER A O 1
ATOM 797 N N . ALA A 1 101 ? -33.031 0.419 38.436 1.00 59.00 101 ALA A N 1
ATOM 798 C CA . ALA A 1 101 ? -34.433 0.829 38.573 1.00 59.00 101 ALA A CA 1
ATOM 799 C C . ALA A 1 101 ? -35.465 -0.278 38.265 1.00 59.00 101 ALA A C 1
ATOM 801 O O . ALA A 1 101 ? -36.630 0.048 38.059 1.00 59.00 101 ALA A O 1
ATOM 802 N N . ASN A 1 102 ? -35.063 -1.555 38.251 1.00 46.19 102 ASN A N 1
ATOM 803 C CA . ASN A 1 102 ? -35.975 -2.704 38.162 1.00 46.19 102 ASN A CA 1
ATOM 804 C C . ASN A 1 102 ? -35.691 -3.712 39.273 1.00 46.19 102 ASN A C 1
ATOM 806 O O . ASN A 1 102 ? -34.496 -4.035 39.460 1.00 46.19 102 ASN A O 1
#

Secondary structure (DSSP, 8-state):
---SGGGS-TTS----GGGSS---------PPP-------------------SSPPPP--HHHHHHHHHHHHHTSHHHHHHHHHHHTTT---HHHHHSTT--

Sequence (102 aa):
LQQMVYNLPPDITLVKASSLLNEPQVDTSTPPKNAVPDAPRNPFRGVKLCKPKKPIEPVYANRFFEVLSESISQSTLIVYFQHQWQGWGKQPEAAKFNASAN

Foldseek 3Di:
DPDDPPPDDPVDPPDDPVVVVDDPDDPPDDDDDDDDPPPPDDPCPDPDPPDPPDDDPDDDPVNVVVVVVVVVCPDPVVVVVVVVVVPPPDDDPVVVVVVVPD

pLDDT: mean 72.78, std 13.77, range [46.19, 94.56]

Solvent-accessible surface area (backbone atoms only — not comparable to full-atom values): 7256 Å² total; per-residue (Å²): 138,86,75,82,74,87,76,65,63,88,88,63,74,88,68,61,71,73,71,74,73,68,69,86,78,78,86,79,81,79,76,86,85,85,73,84,76,73,72,85,76,75,81,76,69,72,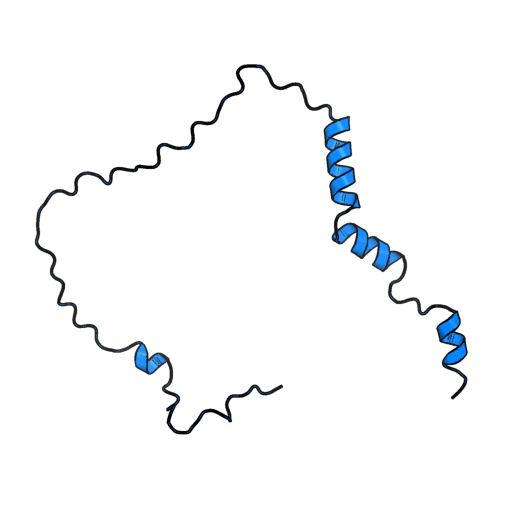81,81,76,80,72,72,94,58,87,76,79,82,82,50,68,67,61,56,51,51,55,51,50,54,56,49,64,73,28,68,66,47,52,49,51,51,42,58,71,74,35,84,77,65,71,56,73,74,60,61,68,67,71,74,77,121

Organism: Escherichia coli (NCBI:txid562)

InterPro domains:
  IPR006837 Divergent polysaccharide deacetylase [PTHR30105] (1-101)

Radius of gyration: 33.53 Å; Cα contacts (8 Å, |Δi|>4): 7; chains: 1; bounding box: 56×63×69 Å

Mean predicted aligned error: 21.32 Å